Protein AF-A0AAF0XW77-F1 (afdb_monomer)

Nearest PDB structures (foldseek):
  8ou1-assembly2_B  TM=6.665E-01  e=1.209E-06  Mus musculus
  8ou1-assembly1_A  TM=6.714E-01  e=1.851E-06  Mus musculus
  7axz-assembly1_A  TM=5.207E-01  e=2.144E-03  Homo sapiens

Structure (mmCIF, N/CA/C/O backbone):
data_AF-A0AAF0XW77-F1
#
_entry.id   AF-A0AAF0XW77-F1
#
loop_
_atom_site.group_PDB
_atom_site.id
_atom_site.type_symbol
_atom_site.label_atom_id
_atom_site.label_alt_id
_atom_site.label_comp_id
_atom_site.label_asym_id
_atom_site.label_entity_id
_atom_site.label_seq_id
_atom_site.pdbx_PDB_ins_code
_atom_site.Cartn_x
_atom_site.Cartn_y
_atom_site.Cartn_z
_atom_site.occupancy
_atom_site.B_iso_or_equiv
_atom_site.auth_seq_id
_atom_site.auth_comp_id
_atom_site.auth_asym_id
_atom_site.auth_atom_id
_atom_site.pdbx_PDB_model_num
ATOM 1 N N . MET A 1 1 ? -0.119 16.26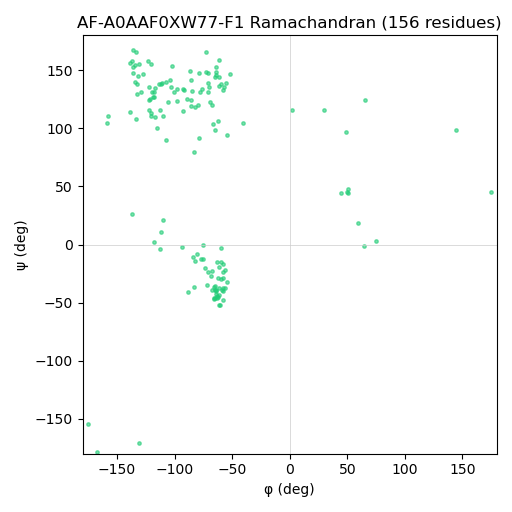7 -25.283 1.00 36.75 1 MET A N 1
ATOM 2 C CA . MET A 1 1 ? 0.527 15.473 -24.218 1.00 36.75 1 MET A CA 1
ATOM 3 C C . MET A 1 1 ? 0.038 16.038 -22.887 1.00 36.75 1 MET A C 1
ATOM 5 O O . MET A 1 1 ? 0.631 16.975 -22.373 1.00 36.75 1 MET A O 1
ATOM 9 N N . LEU A 1 2 ? -1.136 15.604 -22.412 1.00 29.70 2 LEU A N 1
ATOM 10 C CA . LEU A 1 2 ? -1.667 16.074 -21.128 1.00 29.70 2 LEU A CA 1
ATOM 11 C C . LEU A 1 2 ? -0.943 15.328 -20.001 1.00 29.70 2 LEU A C 1
ATOM 13 O O . LEU A 1 2 ? -1.379 14.261 -19.587 1.00 29.70 2 LEU A O 1
ATOM 17 N N . SER A 1 3 ? 0.147 15.897 -19.494 1.00 41.44 3 SER A N 1
ATOM 18 C CA . SER A 1 3 ? 0.572 15.632 -18.116 1.00 41.44 3 SER A CA 1
ATOM 19 C C . SER A 1 3 ? -0.223 16.567 -17.215 1.00 41.44 3 SER A C 1
ATOM 21 O O . SER A 1 3 ? 0.248 17.640 -16.850 1.00 41.44 3 SER A O 1
ATOM 23 N N . VAL A 1 4 ? -1.473 16.208 -16.926 1.00 40.31 4 VAL A N 1
ATOM 24 C CA . VAL A 1 4 ? -2.338 16.978 -16.028 1.00 40.31 4 VAL A CA 1
ATOM 25 C C . VAL A 1 4 ? -2.635 16.119 -14.806 1.00 40.31 4 VAL A C 1
ATOM 27 O O . VAL A 1 4 ? -3.491 15.249 -14.861 1.00 40.31 4 VAL A O 1
ATOM 30 N N . VAL A 1 5 ? -1.886 16.438 -13.738 1.00 46.84 5 VAL A N 1
ATOM 31 C CA . VAL A 1 5 ? -2.259 16.397 -12.310 1.00 46.84 5 VAL A CA 1
ATOM 32 C C . VAL A 1 5 ? -2.547 15.012 -11.715 1.00 46.84 5 VAL A C 1
ATOM 34 O O . VAL A 1 5 ? -3.412 14.322 -12.209 1.00 46.84 5 VAL A O 1
ATOM 37 N N . PHE A 1 6 ? -1.852 14.634 -10.627 1.00 43.06 6 PHE A N 1
ATOM 38 C CA . PHE A 1 6 ? -2.422 13.971 -9.423 1.00 43.06 6 PHE A CA 1
ATOM 39 C C . PHE A 1 6 ? -1.344 13.540 -8.393 1.00 43.06 6 PHE A C 1
ATOM 41 O O . PHE A 1 6 ? -1.391 12.446 -7.851 1.00 43.06 6 PHE A O 1
ATOM 48 N N . PHE A 1 7 ? -0.361 14.396 -8.074 1.00 44.47 7 PHE A N 1
ATOM 49 C CA . PHE A 1 7 ? 0.565 14.145 -6.945 1.00 44.47 7 PHE A CA 1
ATOM 50 C C . PHE A 1 7 ? 0.844 15.392 -6.090 1.00 44.47 7 PHE A C 1
ATOM 52 O O . PHE A 1 7 ? 1.902 15.507 -5.477 1.00 44.47 7 PHE A O 1
ATOM 59 N N . LEU A 1 8 ? -0.078 16.361 -6.042 1.00 43.50 8 LEU A N 1
ATOM 60 C CA . LEU A 1 8 ? 0.233 17.678 -5.466 1.00 43.50 8 LEU A CA 1
ATOM 61 C C . LEU A 1 8 ? 0.309 17.750 -3.934 1.00 43.50 8 LEU A C 1
ATOM 63 O O . LEU A 1 8 ? 0.676 18.799 -3.421 1.00 43.50 8 LEU A O 1
ATOM 67 N N . PHE A 1 9 ? 0.086 16.662 -3.198 1.00 50.66 9 PHE A N 1
ATOM 68 C CA . PHE A 1 9 ? 0.384 16.646 -1.767 1.00 50.66 9 PHE A CA 1
ATOM 69 C C . PHE A 1 9 ? 1.131 15.369 -1.391 1.00 50.66 9 PHE A C 1
ATOM 71 O O . PHE A 1 9 ? 0.567 14.274 -1.377 1.00 50.66 9 PHE A O 1
ATOM 78 N N . VAL A 1 10 ? 2.428 15.523 -1.103 1.00 58.03 10 VAL A N 1
ATOM 79 C CA . VAL A 1 10 ? 3.144 14.586 -0.231 1.00 58.03 10 VAL A CA 1
ATOM 80 C C . VAL A 1 10 ? 2.452 14.702 1.116 1.00 58.03 10 VAL A C 1
ATOM 82 O O . VAL A 1 10 ? 2.551 15.727 1.786 1.00 58.03 10 VAL A O 1
ATOM 85 N N . PHE A 1 11 ? 1.673 13.687 1.450 1.00 65.06 11 PHE A N 1
ATOM 86 C CA . PHE A 1 11 ? 0.853 13.686 2.645 1.00 65.06 11 PHE A CA 1
ATOM 87 C C . PHE A 1 11 ? 1.674 13.257 3.867 1.00 65.06 11 PHE A C 1
ATOM 89 O O . PHE A 1 11 ? 1.529 13.786 4.964 1.00 65.06 11 PHE A O 1
ATOM 96 N N . PHE A 1 12 ? 2.586 12.318 3.647 1.00 72.56 12 PHE A N 1
ATOM 97 C CA . PHE A 1 12 ? 3.513 11.814 4.643 1.00 72.56 12 PHE A CA 1
ATOM 98 C C . PHE A 1 12 ? 4.906 11.745 4.021 1.00 72.56 12 PHE A C 1
ATOM 100 O O . PHE A 1 12 ? 5.063 11.355 2.866 1.00 72.56 12 PHE A O 1
ATOM 107 N N . SER A 1 13 ? 5.921 12.120 4.788 1.00 81.81 13 SER A N 1
ATOM 108 C CA . SER A 1 13 ? 7.325 11.903 4.457 1.00 81.81 13 SER A CA 1
ATOM 109 C C . SER A 1 13 ? 8.016 11.480 5.735 1.00 81.81 13 SER A C 1
ATOM 111 O O . SER A 1 13 ? 8.122 12.279 6.665 1.00 81.81 13 SER A O 1
ATOM 113 N N . GLY A 1 14 ? 8.492 10.244 5.779 1.00 83.88 14 GLY A N 1
ATOM 114 C CA . GLY A 1 14 ? 8.901 9.670 7.043 1.00 83.88 14 GLY A CA 1
ATOM 115 C C . GLY A 1 14 ? 9.698 8.388 6.927 1.00 83.88 14 GLY A C 1
ATOM 116 O O . GLY A 1 14 ? 10.027 7.917 5.833 1.00 83.88 14 GLY A O 1
ATOM 117 N N . ILE A 1 15 ? 10.042 7.858 8.090 1.00 85.12 15 ILE A N 1
ATOM 118 C CA . ILE A 1 15 ? 10.719 6.581 8.242 1.00 85.12 15 ILE A CA 1
ATOM 119 C C . ILE A 1 15 ? 9.656 5.544 8.570 1.00 85.12 15 ILE A C 1
ATOM 121 O O . ILE A 1 15 ? 8.912 5.678 9.538 1.00 85.12 15 ILE A O 1
ATOM 125 N N . MET A 1 16 ? 9.606 4.507 7.747 1.00 87.50 16 MET A N 1
ATOM 126 C CA . MET A 1 16 ? 8.895 3.288 8.067 1.00 87.50 16 MET A CA 1
ATOM 127 C C . MET A 1 16 ? 9.877 2.330 8.726 1.00 87.50 16 MET A C 1
ATOM 129 O O . MET A 1 16 ? 10.847 1.888 8.094 1.00 87.50 16 MET A O 1
ATOM 133 N N . GLU A 1 17 ? 9.630 2.024 9.990 1.00 88.56 17 GLU A N 1
ATOM 134 C CA . GLU A 1 17 ? 10.258 0.899 10.660 1.00 88.56 17 GLU A CA 1
ATOM 135 C C . GLU A 1 17 ? 9.437 -0.353 10.375 1.00 88.56 17 GLU A C 1
ATOM 137 O O . GLU A 1 17 ? 8.222 -0.385 10.575 1.00 88.56 17 GLU A O 1
ATOM 142 N N . VAL A 1 18 ? 10.103 -1.368 9.840 1.00 86.69 18 VAL A N 1
ATOM 143 C CA . VAL A 1 18 ? 9.482 -2.618 9.424 1.00 86.69 18 VAL A CA 1
ATOM 144 C C . VAL A 1 18 ? 10.066 -3.739 10.266 1.00 86.69 18 VAL A C 1
ATOM 146 O O . VAL A 1 18 ? 11.243 -4.098 10.124 1.00 86.69 18 VAL A O 1
ATOM 149 N N . ASP A 1 19 ? 9.232 -4.275 11.148 1.00 82.81 19 ASP A N 1
ATOM 150 C CA . ASP A 1 19 ? 9.547 -5.420 11.988 1.00 82.81 19 ASP A CA 1
ATOM 151 C C . ASP A 1 19 ? 9.265 -6.729 11.232 1.00 82.81 19 ASP A C 1
ATOM 153 O O . ASP A 1 19 ? 8.217 -6.917 10.611 1.00 82.81 19 ASP A O 1
ATOM 157 N N . GLY A 1 20 ? 10.238 -7.639 11.273 1.00 73.50 20 GLY A N 1
ATOM 158 C CA . GLY A 1 20 ? 10.260 -8.929 10.581 1.00 73.50 20 GLY A CA 1
ATOM 159 C C . GLY A 1 20 ? 11.509 -9.721 10.991 1.00 73.50 20 GLY A C 1
ATOM 160 O O . GLY A 1 20 ? 12.072 -9.469 12.054 1.00 73.50 20 GLY A O 1
ATOM 161 N N . MET A 1 21 ? 12.006 -10.641 10.152 1.00 60.16 21 MET A N 1
ATOM 162 C CA . MET A 1 21 ? 13.248 -11.389 10.460 1.00 60.16 21 MET A CA 1
ATOM 163 C C . MET A 1 21 ? 14.489 -10.489 10.588 1.00 60.16 21 MET A C 1
ATOM 165 O O . MET A 1 21 ? 15.424 -10.807 11.320 1.00 60.16 21 MET A O 1
ATOM 169 N N . LYS A 1 22 ? 14.499 -9.355 9.885 1.00 73.88 22 LYS A N 1
ATOM 170 C CA . LYS A 1 22 ? 15.511 -8.306 10.000 1.00 73.88 22 LYS A CA 1
ATOM 171 C C . LYS A 1 22 ? 14.785 -6.976 10.105 1.00 73.88 22 LYS A C 1
ATOM 173 O O . LYS A 1 22 ? 13.943 -6.683 9.262 1.00 73.88 22 LYS A O 1
ATOM 178 N N . ARG A 1 23 ? 15.131 -6.167 11.108 1.00 77.62 23 ARG A N 1
ATOM 179 C CA . ARG A 1 23 ? 14.553 -4.830 11.262 1.00 77.62 23 ARG A CA 1
ATOM 180 C C . ARG A 1 23 ? 15.028 -3.941 10.115 1.00 77.62 23 ARG A C 1
ATOM 182 O O . ARG A 1 23 ? 16.235 -3.752 9.935 1.00 77.62 23 ARG A O 1
ATOM 189 N N . LEU A 1 24 ? 14.093 -3.430 9.320 1.00 86.06 24 LEU A N 1
ATOM 190 C CA . LEU A 1 24 ? 14.378 -2.535 8.202 1.00 86.06 24 LEU A CA 1
ATOM 191 C C . LEU A 1 24 ? 13.861 -1.136 8.522 1.00 86.06 24 LEU A C 1
ATOM 193 O O . LEU A 1 24 ? 12.780 -0.964 9.065 1.00 86.06 24 LEU A O 1
ATOM 197 N N . SER A 1 25 ? 14.653 -0.130 8.167 1.00 88.06 25 SER A N 1
ATOM 198 C CA . SER A 1 25 ? 14.264 1.278 8.241 1.00 88.06 25 SER A CA 1
ATOM 199 C C . SER A 1 25 ? 14.347 1.854 6.834 1.00 88.06 25 SER A C 1
ATOM 201 O O . SER A 1 25 ? 15.437 1.894 6.235 1.00 88.06 25 SER A O 1
ATOM 203 N N . VAL A 1 26 ? 13.184 2.217 6.289 1.00 90.38 26 VAL A N 1
ATOM 204 C CA . VAL A 1 26 ? 12.996 2.667 4.905 1.00 90.38 26 VAL A CA 1
ATOM 205 C C . VAL A 1 26 ? 12.370 4.051 4.917 1.00 90.38 26 VAL A C 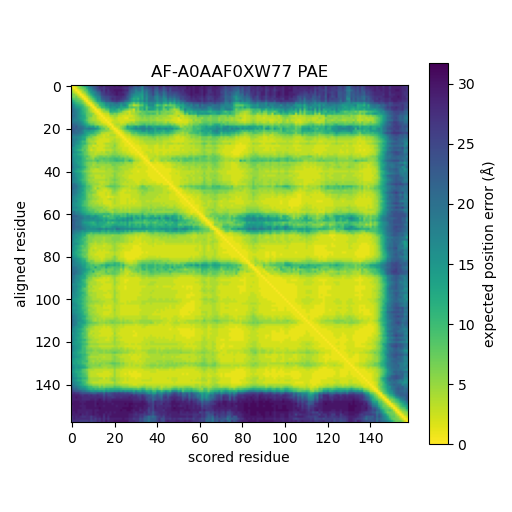1
ATOM 207 O O . VAL A 1 26 ? 11.306 4.258 5.492 1.00 90.38 26 VAL A O 1
ATOM 210 N N . LYS A 1 27 ? 13.021 5.011 4.259 1.00 91.31 27 LYS A N 1
ATOM 211 C CA . LYS A 1 27 ? 12.483 6.364 4.120 1.00 91.31 27 LYS A CA 1
ATOM 212 C C . LYS A 1 27 ? 11.557 6.425 2.910 1.00 91.31 27 LYS A C 1
ATOM 214 O O . LYS A 1 27 ? 12.000 6.190 1.784 1.00 91.31 27 LYS A O 1
ATOM 219 N N . MET A 1 28 ? 10.294 6.753 3.136 1.00 91.69 28 MET A N 1
ATOM 220 C CA . MET A 1 28 ? 9.263 6.761 2.101 1.00 91.69 28 MET A CA 1
ATOM 221 C C . MET A 1 28 ? 8.369 7.994 2.201 1.00 91.69 28 MET A C 1
ATOM 223 O O . MET A 1 28 ? 8.269 8.638 3.247 1.00 91.69 28 MET A O 1
ATOM 227 N N . THR A 1 29 ? 7.734 8.329 1.086 1.00 91.69 29 THR A N 1
ATOM 228 C CA . THR A 1 29 ? 6.703 9.358 0.995 1.00 91.69 29 THR A CA 1
ATOM 229 C C . THR A 1 29 ? 5.374 8.711 0.650 1.00 91.69 29 THR A C 1
ATOM 231 O O . THR A 1 29 ? 5.337 7.840 -0.218 1.00 91.69 29 THR A O 1
ATOM 234 N N . ALA A 1 30 ? 4.292 9.144 1.295 1.00 91.44 30 ALA A N 1
ATOM 235 C CA . ALA A 1 30 ? 2.942 8.722 0.949 1.00 91.44 30 ALA A CA 1
ATOM 236 C C . ALA A 1 30 ? 2.171 9.855 0.268 1.00 91.44 30 ALA A C 1
ATOM 238 O O . ALA A 1 30 ? 2.244 11.016 0.680 1.00 91.44 30 ALA A O 1
ATOM 239 N N . HIS A 1 31 ? 1.403 9.498 -0.752 1.00 91.12 31 HIS A N 1
ATOM 240 C CA . HIS A 1 31 ? 0.508 10.383 -1.483 1.00 91.12 31 HIS A CA 1
ATOM 241 C C . HIS A 1 31 ? -0.904 9.829 -1.401 1.00 91.12 31 HIS A C 1
ATOM 243 O O . HIS A 1 31 ? -1.115 8.635 -1.594 1.00 91.12 31 HIS A O 1
ATOM 249 N N . LEU A 1 32 ? -1.875 10.693 -1.138 1.00 90.19 32 LEU A N 1
ATOM 250 C CA . LEU A 1 32 ? -3.274 10.289 -1.153 1.00 90.19 32 LEU A CA 1
ATOM 251 C C . LEU A 1 32 ? -3.752 10.009 -2.574 1.00 90.19 32 LEU A C 1
ATOM 253 O O . LEU A 1 32 ? -3.340 10.673 -3.528 1.00 90.19 32 LEU A O 1
ATOM 257 N N . SER A 1 33 ? -4.668 9.055 -2.691 1.00 89.44 33 SER A N 1
ATOM 258 C CA . SER A 1 33 ? -5.425 8.855 -3.918 1.00 89.44 33 SER A CA 1
ATOM 259 C C . SER A 1 33 ? -6.306 10.061 -4.240 1.00 89.44 33 SER A C 1
ATOM 261 O O . SER A 1 33 ? -6.815 10.744 -3.352 1.00 89.44 33 SER A O 1
ATOM 263 N N . ALA A 1 34 ? -6.508 10.304 -5.535 1.00 83.44 34 ALA A N 1
ATOM 264 C CA . ALA A 1 34 ? -7.359 11.374 -6.054 1.00 83.44 34 ALA A CA 1
ATOM 265 C C . ALA A 1 34 ? -8.821 11.264 -5.591 1.00 83.44 34 ALA A C 1
ATOM 267 O O . ALA A 1 34 ? -9.515 12.270 -5.473 1.00 83.44 34 ALA A O 1
ATOM 268 N N . ILE A 1 35 ? -9.264 10.033 -5.351 1.00 84.38 35 ILE A N 1
ATOM 269 C CA . ILE A 1 35 ? -10.637 9.664 -4.998 1.00 84.38 35 ILE A CA 1
ATOM 270 C C . ILE A 1 35 ? -10.741 9.198 -3.541 1.00 84.38 35 ILE A C 1
ATOM 272 O O . ILE A 1 35 ? -11.664 8.483 -3.175 1.00 84.38 35 ILE A O 1
ATOM 276 N N . VAL A 1 36 ? -9.780 9.581 -2.695 1.00 84.94 36 VAL A N 1
ATOM 277 C CA . VAL A 1 36 ? -9.755 9.154 -1.295 1.00 84.94 36 VAL A CA 1
ATOM 278 C C . VAL A 1 36 ? -10.997 9.633 -0.534 1.00 84.94 36 VAL A C 1
ATOM 280 O O . VAL A 1 36 ? -11.411 10.790 -0.639 1.00 84.94 36 VAL A O 1
ATOM 283 N N . SER A 1 37 ? -11.577 8.750 0.283 1.00 84.94 37 SER A N 1
ATOM 284 C CA . SER A 1 37 ? -12.712 9.108 1.133 1.00 84.94 37 SER A CA 1
ATOM 285 C C . SER A 1 37 ? -12.323 10.156 2.181 1.00 84.94 37 SER A C 1
ATOM 287 O O . SER A 1 37 ? -11.179 10.217 2.646 1.00 84.94 37 SER A O 1
ATOM 289 N N . ARG A 1 38 ? -13.294 10.965 2.628 1.00 85.25 38 ARG A N 1
ATOM 290 C CA . ARG A 1 38 ? -13.065 11.962 3.692 1.00 85.25 38 ARG A CA 1
ATOM 291 C C . ARG A 1 38 ? -12.517 11.318 4.971 1.00 85.25 38 ARG A C 1
ATOM 293 O O . ARG A 1 38 ? -11.650 11.897 5.612 1.00 85.25 38 ARG A O 1
ATOM 300 N N . ASN A 1 39 ? -12.972 10.115 5.317 1.00 85.06 39 ASN A N 1
ATOM 301 C CA . ASN A 1 39 ? -12.488 9.403 6.501 1.00 85.06 39 ASN A CA 1
ATOM 302 C C . ASN A 1 39 ? -11.010 9.017 6.369 1.00 85.06 39 ASN A C 1
ATOM 304 O O . ASN A 1 39 ? -10.231 9.262 7.286 1.00 85.06 39 ASN A O 1
ATOM 308 N N . ALA A 1 40 ? -10.612 8.465 5.219 1.00 85.81 40 ALA A N 1
ATOM 309 C CA . ALA A 1 40 ? -9.218 8.124 4.951 1.00 85.81 40 ALA A CA 1
ATOM 310 C C . ALA A 1 40 ? -8.317 9.373 4.903 1.00 85.81 40 ALA A C 1
ATOM 312 O O . ALA A 1 40 ? -7.195 9.334 5.400 1.00 85.81 40 ALA A O 1
ATOM 313 N N . PHE A 1 41 ? -8.827 10.498 4.393 1.00 87.75 41 PHE 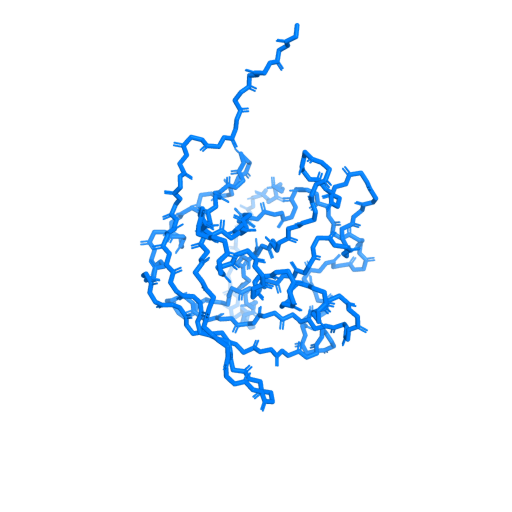A N 1
ATOM 314 C CA . PHE A 1 41 ? -8.138 11.790 4.436 1.00 87.75 41 PHE A CA 1
ATOM 315 C C . PHE A 1 41 ? -7.923 12.322 5.864 1.00 87.75 41 PHE A C 1
ATOM 317 O O . PHE A 1 41 ? -6.856 12.839 6.185 1.00 87.75 41 PHE A O 1
ATOM 324 N N . GLU A 1 42 ? -8.916 12.216 6.751 1.00 88.50 42 GLU A N 1
ATOM 325 C CA . GLU A 1 42 ? -8.746 12.651 8.145 1.00 88.50 42 GLU A CA 1
ATOM 326 C C . GLU A 1 42 ? -7.827 11.712 8.936 1.00 88.50 42 GLU A C 1
ATOM 328 O O . GLU A 1 42 ? -7.057 12.173 9.778 1.00 88.50 42 GLU A O 1
ATOM 333 N N . LEU A 1 43 ? -7.859 10.406 8.653 1.00 87.06 43 LEU A N 1
ATOM 334 C CA . LEU A 1 43 ? -6.940 9.440 9.260 1.00 87.06 43 LEU A CA 1
ATOM 335 C C . LEU A 1 43 ? -5.505 9.652 8.806 1.00 87.06 43 LEU A C 1
ATOM 337 O O . LEU A 1 43 ? -4.594 9.568 9.630 1.00 87.06 43 LEU A O 1
ATOM 341 N N . SER A 1 44 ? -5.293 9.982 7.531 1.00 86.44 44 SER A N 1
ATOM 342 C CA . SER A 1 44 ? -3.947 10.237 7.045 1.00 86.44 44 SER A CA 1
ATOM 343 C C . SER A 1 44 ? -3.303 11.370 7.846 1.00 86.44 44 SER A C 1
ATOM 345 O O . SER A 1 44 ? -2.164 11.215 8.268 1.00 86.44 44 SER A O 1
ATOM 347 N N . LYS A 1 45 ? -4.033 12.445 8.196 1.00 86.19 45 LYS A N 1
ATOM 348 C CA . LYS A 1 45 ? -3.512 13.576 9.011 1.00 86.19 45 LYS A CA 1
ATOM 349 C C . LYS A 1 45 ? -2.975 13.191 10.380 1.00 86.19 45 LYS A C 1
ATOM 351 O O . LYS A 1 45 ? -2.251 13.982 10.976 1.00 86.19 45 LYS A O 1
ATOM 356 N N . LYS A 1 46 ? -3.312 12.003 10.868 1.00 88.19 46 LYS A N 1
ATOM 357 C CA . LYS A 1 46 ? -2.845 11.472 12.149 1.00 88.19 46 LYS A CA 1
ATOM 358 C C . LYS A 1 46 ? -1.591 10.605 12.012 1.00 88.19 46 LYS A C 1
ATOM 360 O O . LYS A 1 46 ? -1.089 10.110 13.016 1.00 88.19 46 LYS A O 1
ATOM 365 N N . MET A 1 47 ? -1.090 10.391 10.794 1.00 87.06 47 MET A N 1
ATOM 366 C CA . MET A 1 47 ? 0.134 9.630 10.559 1.00 87.06 47 MET A CA 1
ATOM 367 C C . MET A 1 47 ? 1.356 10.402 11.066 1.00 87.06 47 MET A C 1
ATOM 369 O O . MET A 1 47 ? 1.643 11.511 10.615 1.00 87.06 47 MET A O 1
ATOM 373 N N . ASN A 1 48 ? 2.103 9.779 11.975 1.00 82.94 48 ASN A N 1
ATOM 374 C CA . ASN A 1 48 ? 3.358 10.320 12.488 1.00 82.94 48 ASN A CA 1
ATOM 375 C C . ASN A 1 48 ? 4.500 10.098 11.489 1.00 82.94 48 ASN A C 1
ATOM 377 O O . ASN A 1 48 ? 4.498 9.045 10.861 1.00 82.94 48 ASN A O 1
ATOM 381 N N . PRO A 1 49 ? 5.500 11.007 11.394 1.00 85.00 49 PRO A N 1
ATOM 382 C CA . PRO A 1 49 ? 6.689 10.870 10.536 1.00 85.00 49 PRO A CA 1
ATOM 383 C C . PRO A 1 49 ? 7.513 9.596 10.761 1.00 85.00 49 PRO A C 1
ATOM 385 O O . PRO A 1 49 ? 8.260 9.182 9.879 1.00 85.00 49 PRO A O 1
ATOM 388 N N . GLU A 1 50 ? 7.394 8.983 11.930 1.00 87.81 50 GLU A N 1
ATOM 389 C CA . GLU A 1 50 ? 7.947 7.667 12.221 1.00 87.81 50 GLU A CA 1
ATOM 390 C C . GLU A 1 50 ? 6.775 6.717 12.413 1.00 87.81 50 GLU A C 1
ATOM 392 O O . GLU A 1 50 ? 5.951 6.900 13.314 1.00 87.81 50 GLU A O 1
ATOM 397 N N . LEU A 1 51 ? 6.677 5.737 11.517 1.00 88.88 51 LEU A N 1
ATOM 398 C CA . LEU A 1 51 ? 5.632 4.733 11.566 1.00 88.88 51 LEU A CA 1
ATOM 399 C C . LEU A 1 51 ? 6.250 3.355 11.746 1.00 88.88 51 LEU A C 1
ATOM 401 O O . LEU A 1 51 ? 7.106 2.941 10.967 1.00 88.88 51 LEU A O 1
ATOM 405 N N . HIS A 1 52 ? 5.778 2.642 12.763 1.00 91.44 52 HIS A N 1
ATOM 406 C CA . HIS A 1 52 ? 6.127 1.247 12.971 1.00 91.44 52 HIS A CA 1
ATOM 407 C C . HIS A 1 52 ? 5.100 0.361 12.281 1.00 91.44 52 HIS A C 1
ATOM 409 O O . HIS A 1 52 ? 3.889 0.548 12.417 1.00 91.44 52 HIS A O 1
ATOM 415 N N . SER A 1 53 ? 5.606 -0.615 11.547 1.00 92.56 53 SER A N 1
ATOM 416 C CA . SER A 1 53 ? 4.817 -1.595 10.824 1.00 92.56 53 SER A CA 1
ATOM 417 C C . SER A 1 53 ? 5.408 -2.984 11.008 1.00 92.56 53 SER A C 1
ATOM 419 O O . SER A 1 53 ? 6.611 -3.144 11.210 1.00 92.56 53 SER A O 1
ATOM 421 N N . GLN A 1 54 ? 4.561 -3.997 10.914 1.00 94.25 54 GLN A N 1
ATOM 422 C CA . GLN A 1 54 ? 4.958 -5.397 10.968 1.00 94.25 54 GLN A CA 1
ATOM 423 C C . GLN A 1 54 ? 4.746 -6.041 9.607 1.00 94.25 54 GLN A C 1
ATOM 425 O O . GLN A 1 54 ? 3.714 -5.819 8.975 1.00 94.25 54 GLN A O 1
ATOM 430 N N . LEU A 1 55 ? 5.694 -6.869 9.171 1.00 94.31 55 LEU A N 1
ATOM 431 C CA . LEU A 1 55 ? 5.479 -7.767 8.042 1.00 94.31 55 LEU A CA 1
ATOM 432 C C . LEU A 1 55 ? 4.694 -8.989 8.504 1.00 94.31 55 LEU A C 1
ATOM 434 O O . LEU A 1 55 ? 5.155 -9.757 9.349 1.00 94.31 55 LEU A O 1
ATOM 438 N N . LEU A 1 56 ? 3.524 -9.185 7.911 1.00 93.56 56 LEU A N 1
ATOM 439 C CA . LEU A 1 56 ? 2.630 -10.291 8.212 1.00 93.56 56 LEU A CA 1
ATOM 440 C C . LEU A 1 56 ? 2.249 -11.019 6.916 1.00 93.56 56 LEU A C 1
ATOM 442 O O . LEU A 1 56 ? 2.105 -10.377 5.874 1.00 93.56 56 LEU A O 1
ATOM 446 N N . PRO A 1 57 ? 2.047 -12.348 6.950 1.00 92.19 57 PRO A N 1
ATOM 447 C CA . PRO A 1 57 ? 1.449 -13.061 5.827 1.00 92.19 57 PRO A CA 1
ATOM 448 C C . PRO A 1 57 ? 0.094 -12.456 5.461 1.00 92.19 57 PRO A C 1
ATOM 450 O O . PRO A 1 57 ? -0.712 -12.169 6.351 1.00 92.19 57 PRO A O 1
ATOM 453 N N . ARG A 1 58 ? -0.206 -12.319 4.166 1.00 90.69 58 ARG A N 1
ATOM 454 C CA . ARG A 1 58 ? -1.512 -11.819 3.701 1.00 90.69 58 ARG A CA 1
ATOM 455 C C . ARG A 1 58 ? -2.688 -12.661 4.191 1.00 90.69 58 ARG A C 1
ATOM 457 O O . ARG A 1 58 ? -3.773 -12.126 4.357 1.00 90.69 58 ARG A O 1
ATOM 464 N N . THR A 1 59 ? -2.481 -13.932 4.524 1.00 86.38 59 THR A N 1
ATOM 465 C CA . THR A 1 59 ? -3.497 -14.792 5.164 1.00 86.38 59 THR A CA 1
ATOM 466 C C . THR A 1 59 ? -3.937 -14.323 6.556 1.00 86.38 59 THR A C 1
ATOM 468 O O . THR A 1 59 ? -4.955 -14.789 7.059 1.00 86.38 59 THR A O 1
ATOM 471 N N . LYS A 1 60 ? -3.192 -13.410 7.197 1.00 86.88 60 LYS A N 1
ATOM 472 C CA . LYS A 1 60 ? -3.607 -12.723 8.433 1.00 86.88 60 LYS A CA 1
ATOM 473 C C . LYS A 1 60 ? -4.529 -11.533 8.175 1.00 86.88 60 LYS A C 1
ATOM 475 O O . LYS A 1 60 ? -5.135 -11.040 9.120 1.00 86.88 60 LYS A O 1
ATOM 480 N N . CYS A 1 61 ? -4.615 -11.078 6.928 1.00 83.19 61 CYS A N 1
ATOM 481 C CA . CYS A 1 61 ? -5.544 -10.044 6.506 1.00 83.19 61 CYS A CA 1
ATOM 482 C C . CYS A 1 61 ? -6.984 -10.554 6.648 1.00 83.19 61 CYS A C 1
ATOM 484 O O . CYS A 1 61 ? -7.256 -11.737 6.425 1.00 83.19 61 CYS A O 1
ATOM 486 N N . HIS A 1 62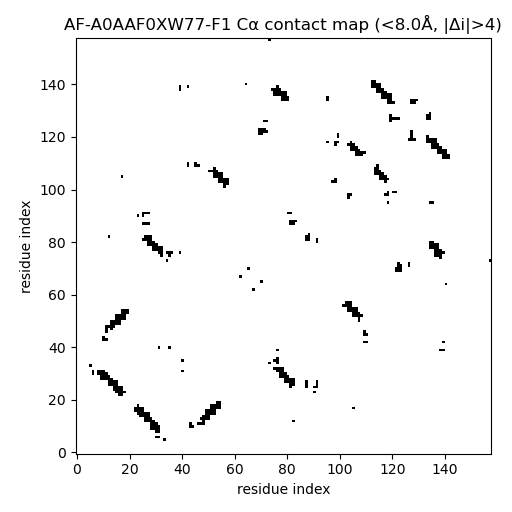 ? -7.909 -9.676 7.018 1.00 77.25 62 HIS A N 1
ATOM 487 C CA . HIS A 1 62 ? -9.305 -10.062 7.163 1.00 77.25 62 HIS A CA 1
ATOM 488 C C . HIS A 1 62 ? -9.952 -10.364 5.790 1.00 77.25 62 HIS A C 1
ATOM 490 O O . HIS A 1 62 ? -9.726 -9.629 4.825 1.00 77.25 62 HIS A O 1
ATOM 496 N N . PRO A 1 63 ? -10.732 -11.457 5.660 1.00 66.56 63 PRO A N 1
ATOM 497 C CA . PRO A 1 63 ? -11.249 -11.919 4.365 1.00 66.56 63 PRO A CA 1
ATOM 498 C C . PRO A 1 63 ? -12.282 -10.968 3.740 1.00 66.56 63 PRO A C 1
ATOM 500 O O . PRO A 1 63 ? -12.477 -10.962 2.527 1.00 66.56 63 PRO A O 1
ATOM 503 N N . ASP A 1 64 ? -12.930 -10.145 4.557 1.00 73.50 64 ASP A N 1
ATOM 504 C CA . ASP A 1 64 ? -13.954 -9.180 4.164 1.00 73.50 64 ASP A CA 1
ATOM 505 C C . ASP A 1 64 ? -13.391 -7.928 3.479 1.00 73.50 64 ASP A C 1
ATOM 507 O O . ASP A 1 64 ? -14.157 -7.189 2.864 1.00 73.50 64 ASP A O 1
ATOM 511 N N . ILE A 1 65 ? -12.073 -7.705 3.523 1.00 76.88 65 ILE A N 1
ATOM 512 C CA . ILE A 1 65 ? -11.449 -6.484 2.987 1.00 76.88 65 ILE A CA 1
ATOM 513 C C . ILE A 1 65 ? -11.678 -6.336 1.482 1.00 76.88 65 ILE A C 1
ATOM 515 O O . ILE A 1 65 ? -11.911 -5.225 1.016 1.00 76.88 65 ILE A O 1
ATOM 519 N N . PHE A 1 66 ? -11.650 -7.439 0.731 1.00 70.88 66 PHE A N 1
ATOM 520 C CA . PHE A 1 66 ? -11.801 -7.401 -0.728 1.00 70.88 66 PHE A CA 1
ATOM 521 C C . PHE A 1 66 ? -13.032 -8.146 -1.252 1.00 70.88 66 PHE A C 1
ATOM 523 O O . PHE A 1 66 ? -13.227 -8.187 -2.463 1.00 70.88 66 PHE A O 1
ATOM 530 N N . GLN A 1 67 ? -13.876 -8.708 -0.374 1.00 65.56 67 GLN A N 1
ATOM 531 C CA . GLN A 1 67 ? -15.137 -9.380 -0.744 1.00 65.56 67 GLN A CA 1
ATOM 532 C C . GLN A 1 67 ? -14.989 -10.327 -1.956 1.00 65.56 67 GLN A C 1
ATOM 534 O O . GLN A 1 67 ? -15.784 -10.279 -2.890 1.00 65.56 67 GLN A O 1
ATOM 539 N N . GLU A 1 68 ? -13.921 -11.135 -1.972 1.00 67.00 68 GLU A N 1
ATOM 540 C CA . GLU A 1 68 ? -13.536 -12.055 -3.067 1.00 67.00 68 GLU A CA 1
ATOM 541 C C . GLU A 1 68 ? -13.146 -11.406 -4.413 1.00 67.00 68 GLU A C 1
ATOM 543 O O . GLU A 1 68 ? -12.743 -12.103 -5.344 1.00 67.00 68 GLU A O 1
ATOM 548 N N . SER A 1 69 ? -13.199 -10.080 -4.528 1.00 77.31 69 SER A N 1
ATOM 549 C CA . SER A 1 69 ? -12.752 -9.344 -5.711 1.00 77.31 69 SER A CA 1
ATOM 550 C C . SER A 1 69 ? -11.256 -9.022 -5.664 1.00 77.31 69 SER A C 1
ATOM 552 O O . SER A 1 69 ? -10.666 -8.847 -4.598 1.00 77.31 69 SER A O 1
ATOM 554 N N . CYS A 1 70 ? -10.611 -8.944 -6.830 1.00 83.81 70 CYS A N 1
ATOM 555 C CA . CYS A 1 70 ? -9.242 -8.440 -6.904 1.00 83.81 70 CYS A CA 1
ATOM 556 C C . CYS A 1 70 ? -9.239 -6.926 -6.644 1.00 83.81 70 CYS A C 1
ATOM 558 O O . CYS A 1 70 ? -10.002 -6.215 -7.309 1.00 83.81 70 CYS A O 1
ATOM 560 N N . PRO A 1 71 ? -8.371 -6.419 -5.749 1.00 90.31 71 PRO A N 1
ATOM 561 C CA . PRO A 1 71 ? -8.280 -4.989 -5.512 1.00 90.31 71 PRO A CA 1
ATOM 562 C C . PRO A 1 71 ? -7.798 -4.266 -6.769 1.00 90.31 71 PRO A C 1
ATOM 564 O O . PRO A 1 71 ? -6.980 -4.779 -7.537 1.00 90.31 71 PRO A O 1
ATOM 567 N N . ASN A 1 72 ? -8.294 -3.058 -6.977 1.00 90.44 72 ASN A N 1
ATOM 568 C CA . ASN A 1 72 ? -7.921 -2.195 -8.088 1.00 90.44 72 ASN A CA 1
ATOM 569 C C . ASN A 1 72 ? -7.585 -0.787 -7.574 1.00 90.44 72 ASN A C 1
ATOM 571 O O . ASN A 1 72 ? -7.439 -0.550 -6.374 1.00 90.44 72 ASN A O 1
ATOM 575 N N . ARG A 1 73 ? -7.404 0.160 -8.494 1.00 89.12 73 ARG A N 1
ATOM 576 C CA . ARG A 1 73 ? -7.024 1.534 -8.158 1.00 89.12 73 ARG A CA 1
ATOM 577 C C . ARG A 1 73 ? -8.007 2.248 -7.219 1.00 89.12 73 ARG A C 1
ATOM 579 O O . ARG A 1 73 ? -7.570 3.118 -6.464 1.00 89.12 73 ARG A O 1
ATOM 586 N N . ASP A 1 74 ? -9.286 1.889 -7.257 1.00 88.81 74 ASP A N 1
ATOM 587 C CA . ASP A 1 74 ? -10.337 2.501 -6.440 1.00 88.81 74 ASP A CA 1
ATOM 588 C C . ASP A 1 74 ? -10.215 2.126 -4.956 1.00 88.81 74 ASP A C 1
ATOM 590 O O . ASP A 1 74 ? -10.621 2.899 -4.092 1.00 88.81 74 ASP A O 1
ATOM 594 N N . ASP A 1 75 ? -9.570 0.999 -4.646 1.00 90.19 75 ASP A N 1
ATOM 595 C CA . ASP A 1 75 ? -9.330 0.546 -3.270 1.00 90.19 75 ASP A CA 1
ATOM 596 C C . ASP A 1 75 ? -8.129 1.252 -2.610 1.00 90.19 75 ASP A C 1
ATOM 598 O O . ASP A 1 75 ? -7.869 1.103 -1.412 1.00 90.19 75 ASP A O 1
ATOM 602 N N . ILE A 1 76 ? -7.361 2.028 -3.382 1.00 92.69 76 ILE A N 1
ATOM 603 C CA . ILE A 1 76 ? -6.140 2.678 -2.907 1.00 92.69 76 ILE A CA 1
ATOM 604 C C . ILE A 1 76 ? -6.493 3.970 -2.167 1.00 92.69 76 ILE A C 1
ATOM 606 O O . ILE A 1 76 ? -6.955 4.938 -2.771 1.00 92.69 76 ILE A O 1
ATOM 610 N N . ALA A 1 77 ? -6.158 4.043 -0.876 1.00 93.00 77 ALA A N 1
ATOM 611 C CA . ALA A 1 77 ? -6.186 5.298 -0.122 1.00 93.00 77 ALA A CA 1
ATOM 612 C C . ALA A 1 77 ? -4.850 6.051 -0.222 1.00 93.00 77 ALA A C 1
ATOM 614 O O . ALA A 1 77 ? -4.831 7.276 -0.366 1.00 93.00 77 ALA A O 1
ATOM 615 N N . LEU A 1 78 ? -3.735 5.318 -0.153 1.00 93.81 78 LEU A N 1
ATOM 616 C CA . LEU A 1 78 ? -2.377 5.859 -0.103 1.00 93.81 78 LEU A CA 1
ATOM 617 C C . LEU A 1 78 ? -1.450 5.139 -1.086 1.00 93.81 78 LEU A C 1
ATOM 619 O O . LEU A 1 78 ? -1.440 3.915 -1.161 1.00 93.81 78 LEU A O 1
ATOM 623 N N . TYR A 1 79 ? -0.614 5.907 -1.776 1.00 94.69 79 TYR A N 1
ATOM 624 C CA . TYR A 1 79 ? 0.512 5.433 -2.574 1.00 94.69 79 TYR A CA 1
ATOM 625 C C . TYR A 1 79 ? 1.807 5.736 -1.831 1.00 94.69 79 TYR A C 1
ATOM 627 O O . TYR A 1 79 ? 2.086 6.902 -1.557 1.00 94.69 79 TYR A O 1
ATOM 635 N N . PHE A 1 80 ? 2.614 4.723 -1.548 1.00 94.38 80 PHE A N 1
ATOM 636 C CA . PHE A 1 80 ? 3.922 4.864 -0.921 1.00 94.38 80 PHE A CA 1
ATOM 637 C C . PHE A 1 80 ? 5.026 4.714 -1.969 1.00 94.38 80 PHE A C 1
ATOM 639 O O . PHE A 1 80 ? 4.995 3.804 -2.793 1.00 94.38 80 PHE A O 1
ATOM 646 N N . TYR A 1 81 ? 6.018 5.599 -1.912 1.00 93.19 81 TYR A N 1
ATOM 647 C CA . TYR A 1 81 ? 7.192 5.605 -2.787 1.00 93.19 81 TYR A CA 1
ATOM 648 C C . TYR A 1 81 ? 8.465 5.809 -1.965 1.00 93.19 81 TYR A C 1
ATOM 650 O O . TYR A 1 81 ? 8.402 6.421 -0.894 1.00 93.19 81 TYR A O 1
ATOM 658 N N . PRO A 1 82 ? 9.638 5.352 -2.437 1.00 92.12 82 PRO A N 1
ATOM 659 C CA . PRO A 1 82 ? 10.889 5.679 -1.773 1.00 92.12 82 PRO A CA 1
ATOM 660 C C . PRO A 1 82 ? 11.107 7.192 -1.792 1.00 92.12 82 PRO A C 1
ATOM 662 O O . PRO A 1 82 ? 10.795 7.878 -2.768 1.00 92.12 82 PRO A O 1
ATOM 665 N N . SER A 1 83 ? 11.693 7.726 -0.722 1.00 88.44 83 SER A N 1
ATOM 666 C CA . SER A 1 83 ? 12.203 9.098 -0.770 1.00 88.44 83 SER A CA 1
ATOM 667 C C . SER A 1 83 ? 13.297 9.227 -1.842 1.00 88.44 83 SER A C 1
ATOM 669 O O . SER A 1 83 ? 13.926 8.234 -2.198 1.00 88.44 83 SER A O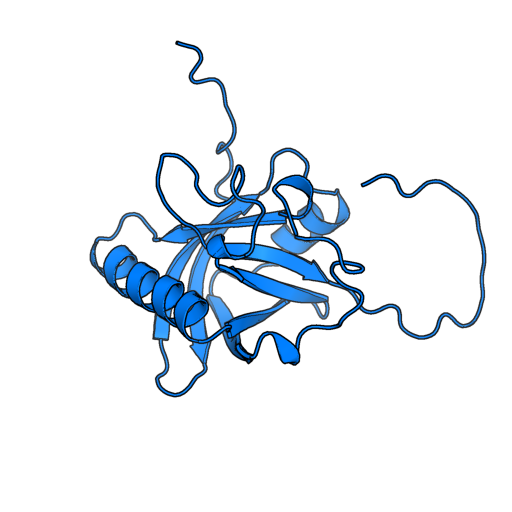 1
ATOM 671 N N . ARG A 1 84 ? 13.573 10.449 -2.320 1.00 81.62 84 ARG A N 1
ATOM 672 C CA . ARG A 1 84 ? 14.531 10.729 -3.417 1.00 81.62 84 ARG A CA 1
ATOM 673 C C . ARG A 1 84 ? 15.991 10.287 -3.173 1.00 81.62 84 ARG A C 1
ATOM 675 O O . ARG A 1 84 ? 16.820 10.470 -4.055 1.00 81.62 84 ARG A O 1
ATOM 682 N N . ASP A 1 85 ? 16.316 9.746 -2.003 1.00 80.00 85 ASP A N 1
ATOM 683 C CA . ASP A 1 85 ? 17.641 9.218 -1.666 1.00 80.00 85 ASP A CA 1
ATOM 684 C C . ASP A 1 85 ? 17.861 7.825 -2.296 1.00 80.00 85 ASP A C 1
ATOM 686 O O . ASP A 1 85 ? 17.032 6.924 -2.148 1.00 80.00 85 ASP A O 1
ATOM 690 N N . GLU A 1 86 ? 18.999 7.616 -2.967 1.00 76.50 86 GLU A N 1
ATOM 691 C CA . GLU A 1 86 ? 19.335 6.339 -3.618 1.00 76.50 86 GLU A CA 1
ATOM 692 C C . GLU A 1 86 ? 19.348 5.140 -2.654 1.00 76.50 86 GLU A C 1
ATOM 694 O O . GLU A 1 86 ? 18.885 4.051 -3.007 1.00 76.50 86 GLU A O 1
ATOM 699 N N . ARG A 1 87 ? 19.818 5.315 -1.410 1.00 78.06 87 ARG A N 1
ATOM 700 C CA . ARG A 1 87 ? 19.807 4.246 -0.395 1.00 78.06 87 ARG A CA 1
ATOM 701 C C . ARG A 1 87 ? 18.383 3.869 -0.012 1.00 78.06 87 ARG A C 1
ATOM 703 O O . ARG A 1 87 ? 18.111 2.693 0.237 1.00 78.06 87 ARG A O 1
ATOM 710 N N . ALA A 1 88 ? 17.482 4.849 0.051 1.00 77.69 88 ALA A N 1
ATOM 711 C CA . ALA A 1 88 ? 16.071 4.594 0.310 1.00 77.69 88 ALA A CA 1
ATOM 712 C C . ALA A 1 88 ? 15.443 3.790 -0.835 1.00 77.69 88 ALA A C 1
ATOM 714 O O . ALA A 1 88 ? 14.702 2.850 -0.563 1.00 77.69 88 ALA A O 1
ATOM 715 N N . ASN A 1 89 ? 15.808 4.085 -2.087 1.00 85.75 89 ASN A N 1
ATOM 716 C CA . ASN A 1 89 ? 15.339 3.342 -3.255 1.00 85.75 89 ASN A CA 1
ATOM 717 C C . ASN A 1 89 ? 15.763 1.862 -3.229 1.00 85.75 89 ASN A C 1
ATOM 719 O O . ASN A 1 89 ? 14.940 0.977 -3.467 1.00 85.75 89 ASN A O 1
ATOM 723 N N . GLY A 1 90 ? 17.022 1.577 -2.871 1.00 90.62 90 GLY A N 1
ATOM 724 C CA . GLY A 1 90 ? 17.524 0.203 -2.749 1.00 90.62 90 GLY A CA 1
ATOM 725 C C . GLY A 1 90 ? 16.768 -0.613 -1.695 1.00 90.62 90 GLY A C 1
ATOM 726 O O . GLY A 1 90 ? 16.238 -1.680 -2.001 1.00 90.62 90 GLY A O 1
ATOM 727 N N . LYS A 1 91 ? 16.645 -0.077 -0.471 1.00 91.69 91 LYS A N 1
ATOM 728 C CA . LYS A 1 91 ? 15.911 -0.747 0.619 1.00 91.69 91 LYS A CA 1
ATOM 729 C C . LYS A 1 91 ? 14.422 -0.904 0.320 1.00 91.69 91 LYS A C 1
ATOM 731 O O . LYS A 1 91 ? 13.837 -1.930 0.644 1.00 91.69 91 LYS A O 1
ATOM 736 N N . TYR A 1 92 ? 13.809 0.111 -0.286 1.00 93.88 92 TYR A N 1
ATOM 737 C CA . TYR A 1 92 ? 12.409 0.064 -0.693 1.00 93.88 92 TYR A CA 1
ATOM 738 C C . TYR A 1 92 ? 12.168 -1.018 -1.749 1.00 93.88 92 TYR A C 1
ATOM 740 O O . TYR A 1 92 ? 11.219 -1.782 -1.630 1.00 93.88 92 TYR A O 1
ATOM 748 N N . SER A 1 93 ? 13.046 -1.120 -2.750 1.00 93.44 93 SER A N 1
ATOM 749 C CA . SER A 1 93 ? 12.941 -2.138 -3.801 1.00 93.44 93 SER A CA 1
ATOM 750 C C . SER A 1 93 ? 13.103 -3.553 -3.242 1.00 93.44 93 SER A C 1
ATOM 752 O O . SER A 1 93 ? 12.374 -4.459 -3.641 1.00 93.44 93 SER A O 1
ATOM 754 N N . GLU A 1 94 ? 14.030 -3.748 -2.297 1.00 93.62 94 GLU A N 1
ATOM 755 C CA . GLU A 1 94 ? 14.200 -5.017 -1.578 1.00 93.62 94 GLU A CA 1
ATOM 756 C C . GLU A 1 94 ? 12.951 -5.373 -0.761 1.00 93.62 94 GLU A C 1
ATOM 758 O O . GLU A 1 94 ? 12.477 -6.503 -0.848 1.00 93.62 94 GLU A O 1
ATOM 763 N N . LEU A 1 95 ? 12.388 -4.404 -0.032 1.00 94.69 95 LEU A N 1
ATOM 764 C CA . LEU A 1 95 ? 11.158 -4.572 0.742 1.00 94.69 95 LEU A CA 1
ATOM 765 C C . LEU A 1 95 ? 9.967 -4.931 -0.156 1.00 94.69 95 LEU A C 1
ATOM 767 O O . LEU A 1 95 ? 9.308 -5.935 0.089 1.00 94.69 95 LEU A O 1
ATOM 771 N N . LEU A 1 96 ? 9.718 -4.151 -1.211 1.00 95.69 96 LEU A N 1
ATOM 772 C CA . LEU A 1 96 ? 8.616 -4.367 -2.150 1.00 95.69 96 LEU A CA 1
ATOM 773 C C . LEU A 1 96 ? 8.698 -5.755 -2.795 1.00 95.69 96 LEU A C 1
ATOM 775 O O . LEU A 1 96 ? 7.703 -6.478 -2.831 1.00 95.69 96 LEU A O 1
ATOM 779 N N . ARG A 1 97 ? 9.888 -6.139 -3.279 1.00 95.38 97 ARG A N 1
ATOM 780 C CA . ARG A 1 97 ? 10.117 -7.467 -3.859 1.00 95.38 97 ARG A CA 1
ATOM 781 C C . ARG A 1 97 ? 9.912 -8.562 -2.816 1.00 95.38 97 ARG A C 1
ATOM 783 O O . ARG A 1 97 ? 9.197 -9.516 -3.082 1.00 95.38 97 ARG A O 1
ATOM 790 N N . GLY A 1 98 ? 10.469 -8.399 -1.617 1.00 94.62 98 GLY A N 1
ATOM 791 C CA . GLY A 1 98 ? 10.293 -9.351 -0.521 1.00 94.62 98 GLY A CA 1
ATOM 792 C C . GLY A 1 98 ? 8.826 -9.545 -0.130 1.00 94.62 98 GLY A C 1
ATOM 793 O O . GLY A 1 98 ? 8.414 -10.675 0.118 1.00 94.62 98 GLY A O 1
ATOM 794 N N . MET A 1 99 ? 8.027 -8.473 -0.130 1.00 95.38 99 MET A N 1
ATOM 795 C CA . MET A 1 99 ? 6.584 -8.551 0.104 1.00 95.38 99 MET A CA 1
ATOM 796 C C . MET A 1 99 ? 5.868 -9.332 -0.998 1.00 95.38 99 MET A C 1
ATOM 798 O O . MET A 1 99 ? 5.056 -10.201 -0.690 1.00 95.38 99 MET A O 1
ATOM 802 N N . ALA A 1 100 ? 6.179 -9.044 -2.264 1.00 94.81 100 ALA A N 1
ATOM 803 C CA . ALA A 1 100 ? 5.563 -9.710 -3.409 1.00 94.81 100 ALA A CA 1
ATOM 804 C C . ALA A 1 100 ? 5.926 -11.203 -3.483 1.00 94.81 100 ALA A C 1
ATOM 806 O O . ALA A 1 100 ? 5.036 -12.03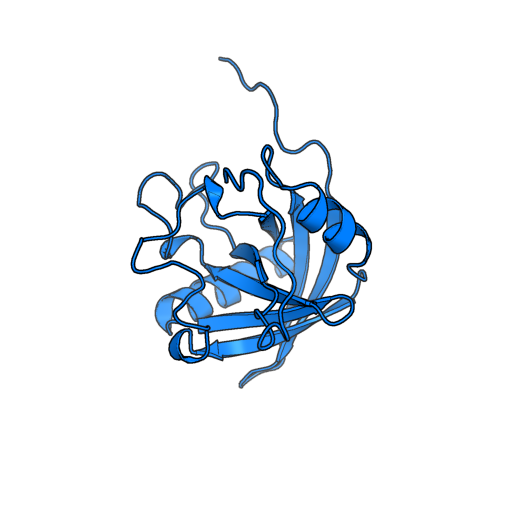6 -3.628 1.00 94.81 100 ALA A O 1
ATOM 807 N N . ASP A 1 101 ? 7.207 -11.542 -3.327 1.00 95.50 101 ASP A N 1
ATOM 808 C CA . ASP A 1 101 ? 7.714 -12.913 -3.473 1.00 95.50 101 ASP A CA 1
ATOM 809 C C . ASP A 1 101 ? 7.218 -13.853 -2.361 1.00 95.50 101 ASP A C 1
ATOM 811 O O . ASP A 1 101 ? 7.117 -15.059 -2.570 1.00 95.50 101 ASP A O 1
ATOM 815 N N . ASN A 1 102 ? 6.915 -13.313 -1.174 1.00 94.00 102 ASN A N 1
ATOM 816 C CA . ASN A 1 102 ? 6.544 -14.095 0.012 1.00 94.00 102 ASN A CA 1
ATOM 817 C C . ASN A 1 102 ? 5.072 -13.919 0.432 1.00 94.00 102 ASN A C 1
ATOM 819 O O . ASN A 1 102 ? 4.712 -14.333 1.533 1.00 94.00 102 ASN A O 1
ATOM 823 N N . ASP A 1 103 ? 4.237 -13.293 -0.406 1.00 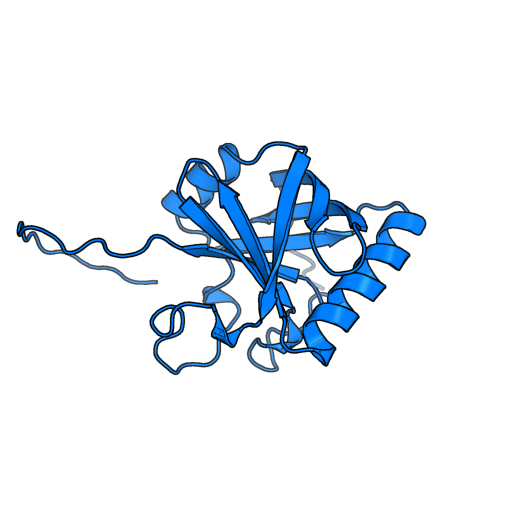93.38 103 ASP A N 1
ATOM 824 C CA . ASP A 1 103 ? 2.823 -12.996 -0.114 1.00 93.38 103 ASP A CA 1
ATOM 825 C C . ASP A 1 103 ? 2.626 -12.297 1.252 1.00 93.38 103 ASP A C 1
ATOM 827 O O . ASP A 1 103 ? 1.803 -12.685 2.088 1.00 93.38 103 ASP A O 1
ATOM 831 N N . LEU A 1 104 ? 3.430 -11.258 1.506 1.00 94.12 104 LEU A N 1
ATOM 832 C CA . LEU A 1 104 ? 3.388 -10.476 2.744 1.00 94.12 104 LEU A CA 1
ATOM 833 C C . LEU A 1 104 ? 2.666 -9.142 2.543 1.00 94.12 104 LEU A C 1
ATOM 835 O O . LEU A 1 104 ? 2.662 -8.545 1.465 1.00 94.12 104 LEU A O 1
ATOM 839 N N . MET A 1 105 ? 2.112 -8.638 3.637 1.00 94.94 105 MET A N 1
ATOM 840 C CA . MET A 1 105 ? 1.627 -7.273 3.781 1.00 94.94 105 MET A CA 1
ATOM 841 C C . MET A 1 105 ? 2.318 -6.604 4.965 1.00 94.94 105 MET A C 1
ATOM 843 O O . MET A 1 105 ? 2.838 -7.270 5.862 1.00 94.94 105 MET A O 1
ATOM 847 N N . MET A 1 106 ? 2.343 -5.278 4.951 1.00 95.06 106 MET A N 1
ATOM 848 C CA . MET A 1 106 ? 2.742 -4.493 6.107 1.00 95.06 106 MET A CA 1
ATOM 849 C C . MET A 1 106 ? 1.494 -4.029 6.852 1.00 95.06 106 MET A C 1
ATOM 851 O O . MET A 1 106 ? 0.553 -3.507 6.253 1.00 95.06 106 MET A O 1
ATOM 855 N N . HIS A 1 107 ? 1.515 -4.187 8.168 1.00 94.69 107 HIS A N 1
ATOM 856 C CA . HIS A 1 107 ? 0.432 -3.809 9.066 1.00 94.69 107 HIS A CA 1
ATOM 857 C C . HIS A 1 107 ? 0.917 -2.761 10.052 1.00 94.69 107 HIS A C 1
ATOM 859 O O . HIS A 1 107 ? 1.924 -2.963 10.728 1.00 94.69 107 HIS A O 1
ATOM 865 N N . ALA A 1 108 ? 0.207 -1.645 10.133 1.00 93.25 108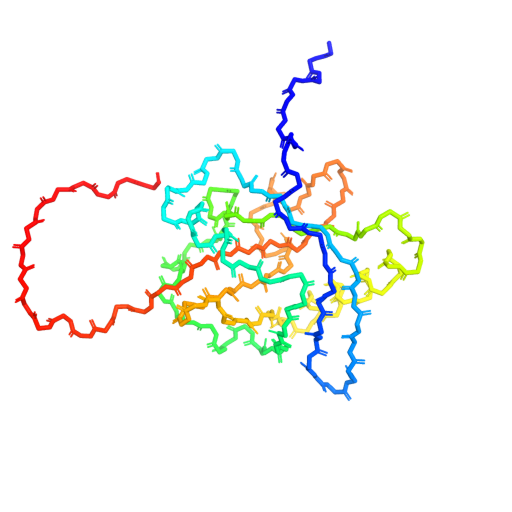 ALA A N 1
ATOM 866 C CA . ALA A 1 108 ? 0.449 -0.592 11.106 1.00 93.25 108 ALA A CA 1
ATOM 867 C C . ALA A 1 108 ? -0.873 -0.164 11.748 1.00 93.25 108 ALA A C 1
ATOM 869 O O . ALA A 1 108 ? -1.953 -0.467 11.243 1.00 93.25 108 ALA A O 1
ATOM 870 N N . HIS A 1 109 ? -0.788 0.578 12.849 1.00 91.56 109 HIS A N 1
ATOM 871 C CA . HIS A 1 109 ? -1.949 1.196 13.482 1.00 91.56 109 HIS A CA 1
ATOM 872 C C . HIS A 1 109 ? -1.786 2.713 13.513 1.00 91.56 109 HIS A C 1
ATOM 874 O O . HIS A 1 109 ? -0.756 3.222 13.954 1.00 91.56 109 HIS A O 1
ATOM 880 N N . ILE A 1 110 ? -2.822 3.427 13.078 1.00 90.19 110 ILE A N 1
ATOM 881 C CA . ILE A 1 110 ? -2.928 4.886 13.106 1.00 90.19 110 ILE A CA 1
ATOM 882 C C . ILE A 1 110 ? -4.149 5.247 13.944 1.00 90.19 110 ILE A C 1
ATOM 884 O O . ILE A 1 110 ? -5.276 5.005 13.525 1.00 90.19 110 ILE A O 1
ATOM 888 N N . ASP A 1 111 ? -3.930 5.819 15.129 1.00 87.38 111 ASP A N 1
ATOM 889 C CA . ASP A 1 111 ? -5.013 6.252 16.031 1.00 87.38 111 ASP A CA 1
ATOM 890 C C . ASP A 1 111 ? -6.068 5.151 16.293 1.00 87.38 111 ASP A C 1
ATOM 892 O O . ASP A 1 111 ? -7.275 5.364 16.198 1.00 87.38 111 ASP A O 1
ATOM 896 N N . GLY A 1 112 ? -5.597 3.924 16.545 1.00 87.69 112 GLY A N 1
ATOM 897 C CA . GLY A 1 112 ? -6.454 2.755 16.784 1.00 87.69 112 GLY A CA 1
ATOM 898 C C . GLY A 1 112 ? -7.137 2.172 15.539 1.00 87.69 112 GLY A C 1
ATOM 899 O O . GLY A 1 112 ? -7.905 1.223 15.671 1.00 87.69 112 GLY A O 1
ATOM 900 N N . ILE A 1 113 ? -6.863 2.706 14.345 1.00 91.12 113 ILE A N 1
ATOM 901 C CA . ILE A 1 113 ? -7.338 2.180 13.059 1.00 91.12 113 ILE A CA 1
ATOM 902 C C . ILE A 1 113 ? -6.202 1.451 12.348 1.00 91.12 113 ILE A C 1
ATOM 904 O O . ILE A 1 113 ? -5.053 1.891 12.380 1.00 91.12 113 ILE A O 1
ATOM 908 N N . GLU A 1 114 ? -6.516 0.341 11.689 1.00 93.19 114 GLU A N 1
ATOM 909 C CA . GLU A 1 114 ? -5.523 -0.432 10.955 1.00 93.19 114 GLU A CA 1
ATOM 910 C C . GLU A 1 114 ? -5.171 0.264 9.638 1.00 93.19 114 GLU A C 1
ATOM 912 O O . GLU A 1 114 ? -6.042 0.694 8.879 1.00 93.19 114 GLU A O 1
ATOM 917 N N . LEU A 1 115 ? -3.875 0.353 9.355 1.00 94.12 115 LEU A N 1
ATOM 918 C CA . LEU A 1 115 ? -3.335 0.702 8.051 1.00 94.12 115 LEU A CA 1
ATOM 919 C C . LEU A 1 115 ? -2.692 -0.555 7.470 1.00 94.12 115 LEU A C 1
ATOM 921 O O . LEU A 1 115 ? -1.660 -1.026 7.953 1.00 94.12 115 LEU A O 1
ATOM 925 N N . LEU A 1 116 ? -3.317 -1.083 6.425 1.00 94.94 116 LEU A N 1
ATOM 926 C CA . LEU A 1 116 ? -2.836 -2.245 5.694 1.00 94.94 116 LEU A CA 1
ATOM 927 C C . LEU A 1 116 ? -2.145 -1.772 4.426 1.00 94.94 116 LEU A C 1
ATOM 929 O O . LEU A 1 116 ? -2.691 -0.942 3.700 1.00 94.94 116 LEU A O 1
ATOM 933 N N . MET A 1 117 ? -0.948 -2.287 4.173 1.00 96.19 117 MET A N 1
ATOM 934 C CA . MET A 1 117 ? -0.112 -1.888 3.049 1.00 96.19 117 MET A CA 1
ATOM 935 C C . MET A 1 117 ? 0.359 -3.115 2.272 1.00 96.19 117 MET A C 1
ATOM 937 O O . MET A 1 117 ? 0.883 -4.074 2.839 1.00 96.19 117 MET A O 1
ATOM 941 N N . PHE A 1 118 ? 0.206 -3.074 0.957 1.00 96.19 118 PHE A N 1
ATOM 942 C CA . PHE A 1 118 ? 0.405 -4.211 0.069 1.00 96.19 118 PHE A CA 1
ATOM 943 C C . PHE A 1 118 ? 1.304 -3.840 -1.113 1.00 96.19 118 PHE A C 1
ATOM 945 O O . PHE A 1 118 ? 1.358 -2.669 -1.506 1.00 96.19 118 PHE A O 1
ATOM 952 N N . PRO A 1 119 ? 1.989 -4.817 -1.734 1.00 96.75 119 PRO A N 1
ATOM 953 C CA . PRO A 1 119 ? 2.660 -4.566 -2.998 1.00 96.75 119 PRO A CA 1
ATOM 954 C C . PRO A 1 119 ? 1.612 -4.392 -4.108 1.00 96.75 119 PRO A C 1
ATOM 956 O O . PRO A 1 119 ? 0.632 -5.123 -4.180 1.00 96.75 119 PRO A O 1
ATOM 959 N N . SER A 1 120 ? 1.814 -3.436 -5.010 1.00 96.88 120 SER A N 1
ATOM 960 C CA . SER A 1 120 ? 0.923 -3.175 -6.162 1.00 96.88 120 SER A CA 1
ATOM 961 C C . SER A 1 120 ? 0.762 -4.357 -7.123 1.00 96.88 120 SER A C 1
ATOM 963 O O . SER A 1 120 ? -0.191 -4.384 -7.893 1.00 96.88 120 SER A O 1
ATOM 965 N N . THR A 1 121 ? 1.624 -5.372 -7.044 1.00 95.00 121 THR A N 1
ATOM 966 C CA . THR A 1 121 ? 1.517 -6.620 -7.815 1.00 95.00 121 THR A CA 1
ATOM 967 C C . THR A 1 121 ? 0.242 -7.416 -7.527 1.00 95.00 121 THR A C 1
ATOM 969 O O . THR A 1 121 ? -0.136 -8.248 -8.346 1.00 95.00 121 THR A O 1
ATOM 972 N N . ILE A 1 122 ? -0.438 -7.168 -6.399 1.00 93.12 122 ILE A N 1
ATOM 973 C CA . ILE A 1 122 ? -1.725 -7.816 -6.086 1.00 93.12 122 ILE A CA 1
ATOM 974 C C . ILE A 1 122 ? -2.928 -7.116 -6.725 1.00 93.12 122 ILE A C 1
ATOM 976 O O . ILE A 1 122 ? -4.038 -7.638 -6.643 1.00 93.12 122 ILE A O 1
ATOM 980 N N . LEU A 1 123 ? -2.731 -5.918 -7.283 1.00 93.69 123 LEU A N 1
ATOM 981 C CA . LEU A 1 123 ? -3.798 -5.173 -7.9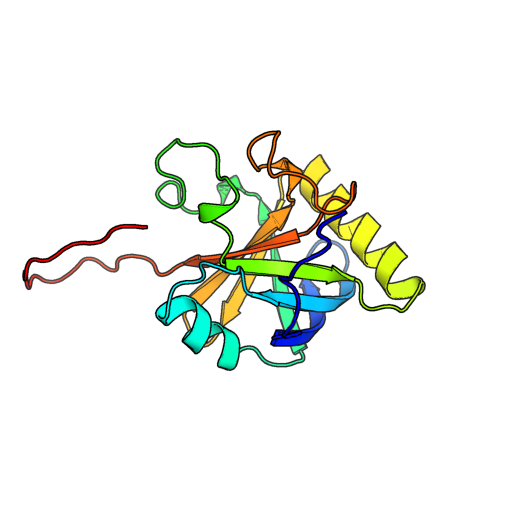38 1.00 93.69 123 LEU A CA 1
ATOM 982 C C . LEU A 1 123 ? -4.152 -5.818 -9.283 1.00 93.69 123 LEU A C 1
ATOM 984 O O . LEU A 1 123 ? -3.382 -6.608 -9.843 1.00 93.69 123 LEU A O 1
ATOM 988 N N . THR A 1 124 ? -5.294 -5.429 -9.847 1.00 93.44 124 THR A N 1
ATOM 989 C CA . THR A 1 124 ? -5.624 -5.713 -11.249 1.00 93.44 124 THR A CA 1
ATOM 990 C C . THR A 1 124 ? -4.499 -5.259 -12.184 1.00 93.44 124 THR A C 1
ATOM 992 O O . THR A 1 124 ? -3.809 -4.276 -11.915 1.00 93.44 124 THR A O 1
ATOM 995 N N . ALA A 1 125 ? -4.298 -5.983 -13.292 1.00 92.50 125 ALA A N 1
ATOM 996 C CA . ALA A 1 125 ? -3.139 -5.824 -14.180 1.00 92.50 125 ALA A CA 1
ATOM 997 C C . ALA A 1 125 ? -2.924 -4.385 -14.696 1.00 92.50 125 ALA A C 1
ATOM 999 O O . ALA A 1 125 ? -1.791 -3.953 -14.888 1.00 92.50 125 ALA A O 1
ATOM 1000 N N . ASP A 1 126 ? -4.004 -3.632 -14.886 1.00 92.25 126 ASP A N 1
ATOM 1001 C CA . ASP A 1 126 ? -4.003 -2.235 -15.330 1.00 92.25 126 ASP A CA 1
ATOM 1002 C C . ASP A 1 126 ? -3.637 -1.222 -14.229 1.00 92.25 126 ASP A C 1
ATOM 1004 O O . ASP A 1 126 ? -3.355 -0.062 -14.522 1.00 92.25 126 ASP A O 1
ATOM 1008 N N . SER A 1 127 ? -3.613 -1.659 -12.970 1.00 92.81 127 SER A N 1
ATOM 1009 C CA . SER A 1 127 ? -3.414 -0.823 -11.782 1.00 92.81 127 SER A CA 1
ATOM 1010 C C . SER A 1 127 ? -2.088 -1.095 -11.060 1.00 92.81 127 SER A C 1
ATOM 1012 O O . SER A 1 127 ? -1.759 -0.397 -10.101 1.00 92.81 127 SER A O 1
ATOM 1014 N N . GLN A 1 128 ? -1.297 -2.077 -11.510 1.00 95.12 128 GLN A N 1
ATOM 1015 C CA . GLN A 1 128 ? -0.081 -2.506 -10.803 1.00 95.12 128 GLN A CA 1
ATOM 1016 C C . GLN A 1 128 ? 1.091 -1.524 -10.915 1.00 95.12 128 GLN A C 1
ATOM 1018 O O . GLN A 1 128 ? 2.016 -1.582 -10.108 1.00 95.12 128 GLN A O 1
ATOM 1023 N N . THR A 1 129 ? 1.097 -0.634 -11.912 1.00 94.31 129 THR A N 1
ATOM 1024 C CA . THR A 1 129 ? 2.223 0.285 -12.125 1.00 94.31 129 THR A CA 1
ATOM 1025 C C . THR A 1 129 ? 1.772 1.721 -12.327 1.00 94.31 129 THR A C 1
ATOM 1027 O O . THR A 1 129 ? 0.751 2.003 -12.948 1.00 94.31 129 THR A O 1
ATOM 1030 N N . VAL A 1 130 ? 2.584 2.648 -11.825 1.00 89.31 130 VAL A N 1
ATOM 1031 C CA . VAL A 1 130 ? 2.492 4.076 -12.131 1.00 89.31 130 VAL A CA 1
ATOM 1032 C C . VAL A 1 130 ? 3.828 4.482 -12.735 1.00 89.31 130 VAL A C 1
ATOM 1034 O O . VAL A 1 130 ? 4.876 4.224 -12.147 1.00 89.31 130 VAL A O 1
ATOM 1037 N N . ASN A 1 131 ? 3.811 5.085 -13.927 1.00 88.19 131 ASN A N 1
ATOM 1038 C CA . ASN A 1 131 ? 5.028 5.417 -14.683 1.00 88.19 131 ASN A CA 1
ATOM 1039 C C . ASN A 1 131 ? 5.992 4.216 -14.813 1.00 88.19 131 ASN A C 1
ATOM 1041 O O . ASN A 1 131 ? 7.194 4.347 -14.583 1.00 88.19 131 ASN A O 1
ATOM 1045 N N . ASN A 1 132 ? 5.453 3.035 -15.140 1.00 88.12 132 ASN A N 1
ATOM 1046 C CA . ASN A 1 132 ? 6.189 1.770 -15.279 1.00 88.12 132 ASN A CA 1
ATOM 1047 C C . ASN A 1 132 ? 6.930 1.302 -14.011 1.00 88.12 132 ASN A C 1
ATOM 1049 O O . ASN A 1 132 ? 7.836 0.478 -14.098 1.00 88.12 132 ASN A O 1
ATOM 1053 N N . SER A 1 133 ? 6.562 1.817 -12.836 1.00 90.62 133 SER A N 1
ATOM 1054 C CA . SER A 1 133 ? 7.126 1.402 -11.551 1.00 90.62 133 SER A CA 1
ATOM 1055 C C . SER A 1 133 ? 6.058 0.776 -10.664 1.00 90.62 133 SER A C 1
ATOM 1057 O O . SER A 1 133 ? 4.965 1.329 -10.517 1.00 90.62 133 SER A O 1
ATOM 1059 N N . TYR A 1 134 ? 6.394 -0.356 -10.046 1.00 95.81 134 TYR A N 1
ATOM 1060 C CA . TYR A 1 134 ? 5.605 -0.927 -8.958 1.00 95.81 134 TYR A CA 1
ATOM 1061 C C . TYR A 1 134 ? 5.781 -0.095 -7.685 1.00 95.81 134 TYR A C 1
ATOM 1063 O O . TYR A 1 134 ? 6.839 0.481 -7.421 1.00 95.81 134 TYR A O 1
ATOM 1071 N N . PHE A 1 135 ? 4.734 -0.054 -6.877 1.00 96.44 135 PHE A N 1
ATOM 1072 C CA . PHE A 1 135 ? 4.666 0.711 -5.639 1.00 96.44 135 PHE A CA 1
ATOM 1073 C C . PHE A 1 135 ? 4.039 -0.098 -4.496 1.00 96.44 135 PHE A C 1
ATOM 1075 O O . PHE A 1 135 ? 3.472 -1.169 -4.722 1.00 96.44 135 PHE A O 1
ATOM 1082 N N . ILE A 1 136 ? 4.158 0.402 -3.267 1.00 97.06 136 ILE A N 1
ATOM 1083 C CA . ILE A 1 136 ? 3.396 -0.074 -2.112 1.00 97.06 136 ILE A CA 1
ATOM 1084 C C . ILE A 1 136 ? 2.152 0.803 -2.024 1.00 97.06 136 ILE A C 1
ATOM 1086 O O . ILE A 1 136 ? 2.236 2.025 -2.136 1.00 97.06 136 ILE A O 1
ATOM 1090 N N . TRP A 1 137 ? 0.993 0.199 -1.826 1.00 96.19 137 TRP A N 1
ATOM 1091 C CA . TRP A 1 137 ? -0.262 0.918 -1.650 1.00 96.19 137 TRP A CA 1
ATOM 1092 C C . TRP A 1 137 ? -0.871 0.576 -0.304 1.00 96.19 137 TRP A C 1
ATOM 1094 O O . TRP A 1 137 ? -0.573 -0.479 0.246 1.00 96.19 137 TRP A O 1
ATOM 1104 N N . GLY A 1 138 ? -1.694 1.464 0.243 1.00 94.81 138 GLY A N 1
ATOM 1105 C CA . GLY A 1 138 ? -2.341 1.225 1.522 1.00 94.81 138 GLY A CA 1
ATOM 1106 C C . GLY A 1 138 ? -3.794 1.657 1.571 1.00 94.81 138 GLY A C 1
ATOM 1107 O O . GLY A 1 138 ? -4.228 2.536 0.821 1.00 94.81 138 GLY A O 1
ATOM 1108 N N . LEU A 1 139 ? -4.516 1.033 2.494 1.00 93.62 139 LEU A N 1
ATOM 1109 C CA . LEU A 1 139 ? -5.906 1.311 2.821 1.00 93.62 139 LEU A CA 1
ATOM 1110 C C . LEU A 1 139 ? -6.086 1.338 4.340 1.00 93.62 139 LEU A C 1
ATOM 1112 O O . LEU A 1 139 ? -5.404 0.623 5.079 1.00 93.62 139 LEU A O 1
ATOM 1116 N N . PHE A 1 140 ? -7.015 2.171 4.798 1.00 92.00 140 PHE A N 1
ATOM 1117 C CA . PHE A 1 140 ? -7.423 2.181 6.196 1.00 92.00 140 PHE A CA 1
ATOM 1118 C C . PHE A 1 140 ? -8.561 1.193 6.386 1.00 92.00 140 PHE A C 1
ATOM 1120 O O . PHE A 1 140 ? -9.582 1.289 5.705 1.00 92.00 140 PHE A O 1
ATOM 1127 N N . TYR A 1 141 ? -8.392 0.267 7.319 1.00 89.81 141 TYR A N 1
ATOM 1128 C CA . TYR A 1 141 ? -9.394 -0.731 7.640 1.00 89.81 141 TYR A CA 1
ATOM 1129 C C . TYR A 1 141 ? -9.848 -0.564 9.086 1.00 89.81 141 TYR A C 1
ATOM 1131 O O . TYR A 1 141 ? -9.052 -0.445 10.019 1.00 89.81 141 TYR A O 1
ATOM 1139 N N . ARG A 1 142 ? -11.166 -0.547 9.269 1.00 85.56 142 ARG A N 1
ATOM 1140 C CA . ARG A 1 142 ? -11.795 -0.582 10.582 1.00 85.56 142 ARG A CA 1
ATOM 1141 C C . ARG A 1 142 ? -12.700 -1.791 10.614 1.00 85.56 142 ARG A C 1
ATOM 1143 O O . ARG A 1 142 ? -13.696 -1.829 9.895 1.00 85.56 142 ARG A O 1
ATOM 1150 N N . ARG A 1 143 ? -12.379 -2.739 11.486 1.00 77.00 143 ARG A N 1
ATOM 1151 C CA . ARG A 1 143 ? -13.246 -3.883 11.721 1.00 77.00 143 ARG A CA 1
ATOM 1152 C C . ARG A 1 143 ? -14.621 -3.398 12.171 1.00 77.00 143 ARG A C 1
ATOM 1154 O O . ARG A 1 143 ? -14.729 -2.556 13.070 1.00 77.00 143 ARG A O 1
ATOM 1161 N N . ALA A 1 144 ? -15.669 -3.948 11.568 1.00 68.12 144 ALA A N 1
ATOM 1162 C CA . ALA A 1 144 ? -16.995 -3.871 12.151 1.00 68.12 144 ALA A CA 1
ATOM 1163 C C . ALA A 1 144 ? -16.950 -4.664 13.465 1.00 68.12 144 ALA A C 1
ATOM 1165 O O . ALA A 1 144 ? -16.969 -5.890 13.467 1.00 68.12 144 ALA A O 1
ATOM 1166 N N . MET A 1 145 ? -16.791 -3.973 14.593 1.00 58.75 145 MET A N 1
ATOM 1167 C CA . MET A 1 145 ? -17.164 -4.555 15.881 1.00 58.75 145 MET A CA 1
ATOM 1168 C C . MET A 1 145 ? -18.656 -4.878 15.796 1.00 58.75 145 MET A C 1
ATOM 1170 O O . MET A 1 145 ? -19.386 -4.052 15.241 1.00 58.75 145 MET A O 1
ATOM 1174 N N . ASP A 1 146 ? -19.080 -6.042 16.307 1.00 47.00 146 ASP A N 1
ATOM 1175 C CA . ASP A 1 146 ? -20.487 -6.446 16.393 1.00 47.00 146 ASP A CA 1
ATOM 1176 C C . ASP A 1 146 ? -21.321 -5.242 16.818 1.00 47.00 146 ASP A C 1
ATOM 1178 O O . ASP A 1 146 ? -21.251 -4.771 17.958 1.00 47.00 146 ASP A O 1
ATOM 1182 N N . GLN A 1 147 ? -22.040 -4.676 15.850 1.00 43.44 147 GLN A N 1
ATOM 1183 C CA . GLN A 1 147 ? -22.894 -3.541 16.099 1.00 43.44 147 GLN A CA 1
ATOM 1184 C C . GLN A 1 147 ? -24.006 -4.060 17.001 1.00 43.44 147 GLN A C 1
ATOM 1186 O O . GLN A 1 147 ? -24.934 -4.729 16.552 1.00 43.44 147 GLN A O 1
ATOM 1191 N N . GLY A 1 148 ? -23.919 -3.738 18.290 1.00 42.75 148 GLY A N 1
ATOM 1192 C CA . GLY A 1 148 ? -25.111 -3.541 19.092 1.00 42.75 148 GLY A CA 1
ATOM 1193 C C . GLY A 1 148 ? -25.950 -2.490 18.374 1.00 42.75 148 GLY A C 1
ATOM 1194 O O . GLY A 1 148 ? -25.666 -1.305 18.482 1.00 42.75 148 GLY A O 1
ATOM 1195 N N . THR A 1 149 ? -26.877 -2.985 17.553 1.00 39.47 149 THR A N 1
ATOM 1196 C CA . THR A 1 149 ? -27.975 -2.324 16.844 1.00 39.47 149 THR A CA 1
ATOM 1197 C C . THR A 1 149 ? -28.065 -0.814 17.046 1.00 39.47 149 THR A C 1
ATOM 1199 O O . THR A 1 149 ? -28.444 -0.361 18.123 1.00 39.47 149 THR A O 1
ATOM 1202 N N . GLN A 1 150 ? -27.878 -0.058 15.964 1.00 38.22 150 GLN A N 1
ATOM 1203 C CA . GLN A 1 150 ? -28.863 0.948 15.565 1.00 38.22 150 GLN A CA 1
ATOM 1204 C C . GLN A 1 150 ? -28.711 1.281 14.079 1.00 38.22 150 GLN A C 1
ATOM 1206 O O . GLN A 1 150 ? -27.726 1.864 13.632 1.00 38.22 150 GLN A O 1
ATOM 1211 N N . GLU A 1 151 ? -29.722 0.858 13.323 1.00 42.53 151 GLU A N 1
ATOM 1212 C CA . GLU A 1 151 ? -29.975 1.238 11.941 1.00 42.53 151 GLU A CA 1
ATOM 1213 C C . GLU A 1 151 ? -30.110 2.762 11.808 1.00 42.53 151 GLU A C 1
ATOM 1215 O O . GLU A 1 151 ? -30.870 3.393 12.539 1.00 42.53 151 GLU A O 1
ATOM 1220 N N . SER A 1 152 ? -29.469 3.343 10.796 1.00 36.44 152 SER A N 1
ATOM 1221 C CA . SER A 1 152 ? -30.186 4.209 9.854 1.00 36.44 152 SER A CA 1
ATOM 1222 C C . SER A 1 152 ? -29.411 4.322 8.538 1.00 36.44 152 SER A C 1
ATOM 1224 O O . SER A 1 152 ? -28.365 4.951 8.439 1.00 36.44 152 SER A O 1
ATOM 1226 N N . SER A 1 153 ? -29.937 3.609 7.542 1.00 41.81 153 SER A N 1
ATOM 1227 C CA . SER A 1 153 ? -30.223 4.082 6.185 1.00 41.81 153 SER A CA 1
ATOM 1228 C C . SER A 1 153 ? -29.343 5.194 5.591 1.00 41.81 153 SER A C 1
ATOM 1230 O O . SER A 1 153 ? -29.496 6.362 5.941 1.00 41.81 153 SER A O 1
ATOM 1232 N N . GLY A 1 154 ? -28.612 4.849 4.525 1.00 36.09 154 GLY A N 1
ATOM 1233 C CA . GLY A 1 154 ? -28.335 5.783 3.430 1.00 36.09 154 GLY A CA 1
ATOM 1234 C C . GLY A 1 154 ? -26.951 5.649 2.804 1.00 36.09 154 GLY A C 1
ATOM 1235 O O . GLY A 1 154 ? -25.998 6.215 3.317 1.00 36.09 154 GLY A O 1
ATOM 1236 N N . ASP A 1 155 ? -26.899 4.950 1.668 1.00 34.84 155 ASP A N 1
ATOM 1237 C CA . ASP A 1 155 ? -25.902 5.073 0.594 1.00 34.84 155 ASP A CA 1
ATOM 1238 C C . ASP A 1 155 ? -24.414 5.082 0.978 1.00 34.84 155 ASP A C 1
ATOM 1240 O O . ASP A 1 155 ? -23.798 6.122 1.210 1.00 34.84 155 ASP A O 1
ATOM 1244 N N . LEU A 1 156 ? -23.788 3.907 0.870 1.00 32.81 156 LEU A N 1
ATOM 1245 C CA . LEU A 1 156 ? -22.340 3.791 0.733 1.00 32.81 156 LEU A CA 1
ATOM 1246 C C . LEU A 1 156 ? -22.012 3.372 -0.706 1.00 32.81 156 LEU A C 1
ATOM 1248 O O . LEU A 1 156 ? -21.953 2.187 -1.035 1.00 32.81 156 LEU A O 1
ATOM 1252 N N . LYS A 1 157 ? -21.833 4.365 -1.582 1.00 37.22 157 LYS A N 1
ATOM 1253 C CA . LYS A 1 157 ? -21.025 4.188 -2.791 1.00 37.22 157 LYS A CA 1
ATOM 1254 C C . LYS A 1 157 ? -19.558 4.444 -2.448 1.00 37.22 157 LYS A C 1
ATOM 1256 O O . LYS A 1 157 ? -19.264 5.314 -1.631 1.00 37.22 157 LYS A O 1
ATOM 1261 N N . ARG A 1 158 ? -18.730 3.612 -3.084 1.00 36.44 158 ARG A N 1
ATOM 1262 C CA . ARG A 1 158 ? -17.263 3.546 -3.069 1.00 36.44 158 ARG A CA 1
ATOM 1263 C C . ARG A 1 158 ? -16.592 4.916 -3.087 1.00 36.44 158 ARG A C 1
ATOM 1265 O O . ARG A 1 158 ? -17.065 5.774 -3.867 1.00 36.44 158 ARG A O 1
#

Mean predicted aligned error: 8.92 Å

Secondary structure (DSSP, 8-state):
-----S---EEEEEEEEEESSS-EEEEEEEEE-TT--HHHHHHHTT--SEEEEEEEEGGGS-GGGTTTSPP-GGG-SEEEEE-SSHHHHHHHHHHHHHHHHTTEEEEEEETTEEEEEEEGGGS-TTTSEETTEE-EEEEEE-------S---------

InterPro domains:
  IPR049914 PHD finger-containing protein 1-3/5-6 [PTHR33304] (13-146)
  IPR056280 AIPP2-like, SPOC-like domain [PF23121] (14-140)

pLDDT: mean 81.0, std 18.23, range [29.7, 97.06]

Organism: Daucus carota subsp. sativus (NCBI:txid79200)

Solvent-accessible surface area (backbone atoms only — not comparable to full-atom values): 9270 Å² total; per-residue (Å²): 133,87,88,72,85,86,72,94,48,77,72,41,68,30,40,38,36,36,43,60,102,60,80,40,80,35,39,31,31,29,29,61,37,96,81,45,50,72,66,58,55,58,54,53,74,63,61,58,53,67,38,66,29,35,62,40,54,47,86,76,53,68,76,74,80,49,70,89,48,77,48,43,67,86,65,37,36,32,42,38,42,54,34,97,47,70,69,24,40,54,51,38,51,51,49,45,50,54,25,58,79,63,52,29,26,38,42,29,70,48,94,91,31,38,36,44,32,36,39,22,83,66,31,39,86,89,49,23,52,61,96,89,36,75,40,40,33,26,34,78,48,74,82,82,66,85,72,80,79,79,89,77,89,81,86,88,76,134

Foldseek 3Di:
DDPDDDFPDQLAWAWEFEDDPDTDTATKTKGFDPQADPVLVVLSNQDDRYFYKYKDACVPPDPPLQPPHQAASNQFGMWMDGDPDPVNNVSQVVVLVVCVVRNIWIWTDGPNWIKIKHKLVSHDPVHQDDPNDITITIHIDDDPDPDPDDDDDDDDDD

Radius of gyration: 15.99 Å; Cα contacts (8 Å, |Δi|>4): 261; chains: 1; bounding box: 50×32×43 Å

Sequence (158 aa):
MLSVVFFLFVFFSGIMEVDGMKRLSVKMTAHLSAIVSRNAFELSKKMNPELHSQLLPRTKCHPDIFQESCPNRDDIALYFYPSRDERANGKYSELLRGMADNDLMMHAHIDGIELLMFPSTILTADSQTVNNSYFIWGLFYRRAMDQGTQESSGDLKR